Protein AF-A0A378BJV9-F1 (afdb_monomer)

pLDDT: mean 89.21, std 10.84, range [49.19, 9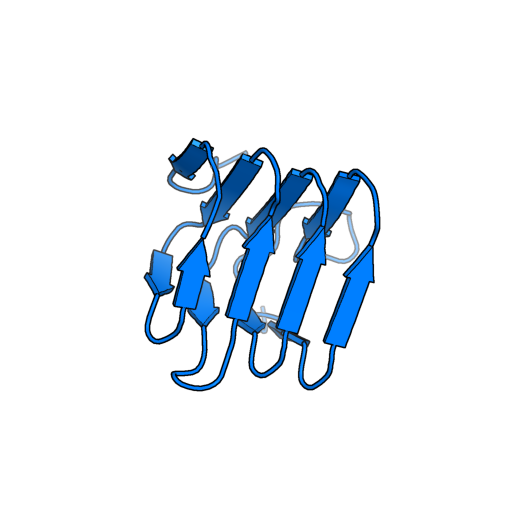8.25]

Mean predicted aligned error: 4.47 Å

Organism: Klebsiella pneumoniae (NCBI:txid573)

Sequence (93 aa):
MSATALKTPGNINSTGQTTIQSLTQDGSANTGEIYNLGNITGENINLQTNGTLAQSSSGRIEATNAITAHSYWLNQNGYMNAADITTDHGRSE

Solvent-accessible surface area (backbone atoms only — not comparable to full-atom values): 4775 Å² total; per-residue (Å²): 133,84,70,59,67,47,72,39,76,52,75,47,82,48,88,39,82,42,78,49,70,37,55,42,98,88,66,48,74,20,64,16,33,40,38,33,45,23,40,39,38,20,28,28,35,38,39,38,21,48,15,35,39,36,35,34,68,76,9,37,40,41,21,73,40,30,34,39,39,34,17,56,37,78,42,77,59,31,51,77,48,43,76,39,78,47,75,44,66,34,79,90,124

Foldseek 3Di:
DDQDEAEDQEEAEEAAEAEAACADPVRHATQHEHEFQYEYEYQEYEYDHLHEDAYDQNGEYEHAAEYEYAYLYYHPNHYYDYPYYHYDHHDDD

Nearest PDB structures (foldseek):
  5sz8-assembly1_A-2  TM=5.124E-01  e=2.384E+00  Proteus mirabilis
  3wp9-assembly1_A  TM=3.454E-01  e=1.146E+00  Colwellia sp. SLW05

Radius of gyration: 12.21 Å; Cα contacts (8 Å, |Δi|>4): 270; chains: 1; bounding box: 29×25×30 Å

Secondary structure (DSSP, 8-state):
-PPPPEEE-S-EE-SSEEEEE-B-TTSSBPSS-EEESSEEEEEEEEEE-SSEEEE-TT-EEEEEEEEEEE-SEEEE-SEEE-SEEEEE-----

Structure (mmCIF, N/CA/C/O backbone):
data_AF-A0A378BJV9-F1
#
_entry.id   AF-A0A378BJV9-F1
#
loop_
_atom_site.group_PDB
_atom_site.id
_atom_site.type_symbol
_atom_site.label_atom_id
_atom_site.label_alt_id
_atom_site.label_comp_id
_atom_site.label_asym_id
_atom_site.label_entity_id
_atom_site.label_seq_id
_atom_site.pdbx_PDB_ins_code
_atom_site.Cartn_x
_atom_site.Cartn_y
_atom_site.Cartn_z
_atom_site.occupancy
_atom_site.B_iso_or_equiv
_atom_site.auth_seq_id
_atom_site.auth_comp_id
_atom_site.auth_asym_i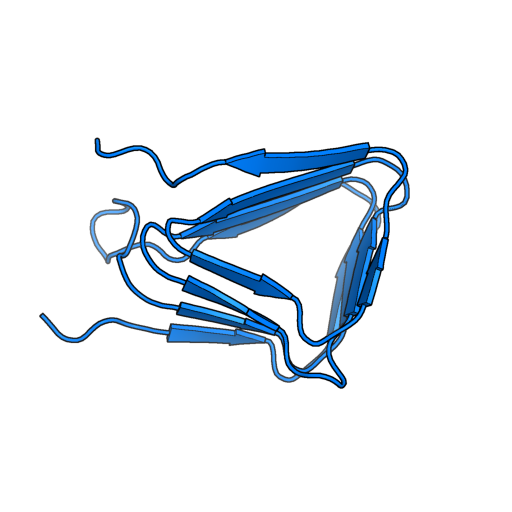d
_atom_site.auth_atom_id
_atom_site.pdbx_PDB_model_num
ATOM 1 N N . MET A 1 1 ? 14.707 3.007 -19.230 1.00 49.19 1 MET A N 1
ATOM 2 C CA . MET A 1 1 ? 14.110 3.787 -18.125 1.00 49.19 1 MET A CA 1
ATOM 3 C C . MET A 1 1 ? 14.369 3.025 -16.838 1.00 49.19 1 MET A C 1
ATOM 5 O O . MET A 1 1 ? 14.164 1.820 -16.834 1.00 49.19 1 MET A O 1
ATOM 9 N N . SER A 1 2 ? 14.906 3.675 -15.805 1.00 50.59 2 SER A N 1
ATOM 10 C CA . SER A 1 2 ? 15.123 3.026 -14.506 1.00 50.59 2 SER A CA 1
ATOM 11 C C . SER A 1 2 ? 13.792 3.001 -13.755 1.00 50.59 2 SER A C 1
ATOM 13 O O . SER A 1 2 ? 13.226 4.062 -13.488 1.00 50.59 2 SER A O 1
ATOM 15 N N . ALA A 1 3 ? 13.260 1.812 -13.476 1.00 57.88 3 ALA A N 1
ATOM 16 C CA . ALA A 1 3 ? 12.048 1.661 -12.681 1.00 57.88 3 ALA A CA 1
ATOM 17 C C . ALA A 1 3 ? 12.306 2.23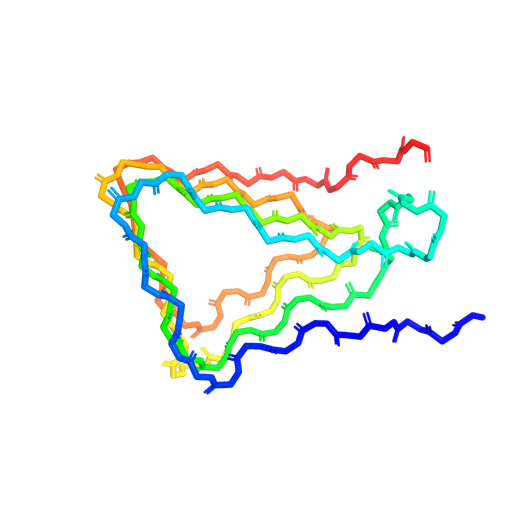1 -11.276 1.00 57.88 3 ALA A C 1
ATOM 19 O O . ALA A 1 3 ? 13.228 1.801 -10.584 1.00 57.88 3 ALA A O 1
ATOM 20 N N . THR A 1 4 ? 11.539 3.247 -10.878 1.00 73.88 4 THR A N 1
ATOM 21 C CA . THR A 1 4 ? 11.729 3.920 -9.584 1.00 73.88 4 THR A CA 1
ATOM 22 C C . THR A 1 4 ? 10.859 3.230 -8.541 1.00 73.88 4 THR A C 1
ATOM 24 O O . THR A 1 4 ? 9.681 2.989 -8.788 1.00 73.88 4 THR A O 1
ATOM 27 N N . ALA A 1 5 ? 11.438 2.877 -7.393 1.00 78.69 5 ALA A N 1
ATOM 28 C CA . ALA A 1 5 ? 10.711 2.225 -6.309 1.00 78.69 5 ALA A CA 1
ATOM 29 C C . ALA A 1 5 ? 10.310 3.242 -5.235 1.00 78.69 5 ALA A C 1
ATOM 31 O O . ALA A 1 5 ? 11.164 3.967 -4.718 1.00 78.69 5 ALA A O 1
ATOM 32 N N . LEU A 1 6 ? 9.033 3.248 -4.859 1.00 84.94 6 LEU A N 1
ATOM 33 C CA . LEU A 1 6 ? 8.546 3.927 -3.667 1.00 84.94 6 LEU A CA 1
ATOM 34 C C . LEU A 1 6 ? 8.655 2.959 -2.487 1.00 84.94 6 LEU A C 1
ATOM 36 O O . LEU A 1 6 ? 7.956 1.949 -2.435 1.00 84.94 6 LEU A O 1
ATOM 40 N N . LYS A 1 7 ? 9.549 3.251 -1.540 1.00 87.62 7 LYS A N 1
ATOM 41 C CA . LYS A 1 7 ? 9.748 2.418 -0.347 1.00 87.62 7 LYS A CA 1
ATOM 42 C C . LYS A 1 7 ? 9.107 3.071 0.868 1.00 87.62 7 LYS A C 1
ATOM 44 O O . LYS A 1 7 ? 9.401 4.228 1.163 1.00 87.62 7 LYS A O 1
ATOM 49 N N . THR A 1 8 ? 8.341 2.290 1.620 1.00 83.75 8 THR A N 1
ATOM 50 C CA . THR A 1 8 ? 7.770 2.680 2.915 1.00 83.75 8 THR A CA 1
ATOM 51 C C . THR A 1 8 ? 8.463 1.882 4.028 1.00 83.75 8 THR A C 1
ATOM 53 O O . THR A 1 8 ? 7.977 0.823 4.432 1.00 83.75 8 THR A O 1
ATOM 56 N N . PRO A 1 9 ? 9.650 2.320 4.498 1.00 83.75 9 PRO A N 1
ATOM 57 C CA . PRO A 1 9 ? 10.399 1.609 5.536 1.00 83.75 9 PRO A CA 1
ATOM 58 C C . PRO A 1 9 ? 9.837 1.820 6.950 1.00 83.75 9 PRO A C 1
ATOM 60 O O . PRO A 1 9 ? 10.129 1.031 7.842 1.00 83.75 9 PRO A O 1
ATOM 63 N N . GLY A 1 10 ? 9.069 2.894 7.158 1.00 87.94 10 GLY A N 1
ATOM 64 C CA . GLY A 1 10 ? 8.445 3.255 8.432 1.00 87.94 10 GLY A CA 1
ATOM 65 C C . GLY A 1 10 ? 6.924 3.127 8.397 1.00 87.94 10 GLY A C 1
ATOM 66 O O . GLY A 1 10 ? 6.372 2.402 7.575 1.00 87.94 10 GLY A O 1
ATOM 67 N N . ASN A 1 11 ? 6.242 3.848 9.286 1.00 92.06 11 ASN A N 1
ATOM 68 C CA . ASN A 1 11 ? 4.787 3.787 9.393 1.00 92.06 11 ASN A CA 1
ATOM 69 C C . ASN A 1 11 ? 4.120 4.957 8.658 1.00 92.06 11 ASN A C 1
ATOM 71 O O . ASN A 1 11 ? 4.534 6.104 8.826 1.00 92.06 11 ASN A O 1
ATOM 75 N N . ILE A 1 12 ? 3.057 4.671 7.910 1.00 93.50 12 ILE A N 1
ATOM 76 C CA . ILE A 1 12 ? 2.077 5.651 7.435 1.00 93.50 12 ILE A CA 1
ATOM 77 C C . ILE A 1 12 ? 0.807 5.410 8.246 1.00 93.50 12 ILE A C 1
ATOM 79 O O . ILE A 1 12 ? 0.186 4.360 8.118 1.00 93.50 12 ILE A O 1
ATOM 83 N N . ASN A 1 13 ? 0.438 6.371 9.091 1.00 93.94 13 ASN A N 1
ATOM 84 C CA . ASN A 1 13 ? -0.765 6.283 9.914 1.00 93.94 13 ASN A CA 1
ATOM 85 C C . ASN A 1 13 ? -1.738 7.382 9.507 1.00 93.94 13 ASN A C 1
ATOM 87 O O . ASN A 1 13 ? -1.422 8.567 9.624 1.00 93.94 13 ASN A O 1
ATOM 91 N N . SER A 1 14 ? -2.912 6.980 9.042 1.00 93.50 14 SER A N 1
ATOM 92 C CA . SER A 1 14 ? -4.007 7.864 8.665 1.00 93.50 14 SER A CA 1
ATOM 93 C C . SER A 1 14 ? -5.286 7.417 9.361 1.00 93.50 14 SER A C 1
ATOM 95 O O . SER A 1 14 ? -5.456 6.245 9.681 1.00 93.50 14 SER A O 1
ATOM 97 N N . THR A 1 15 ? -6.205 8.349 9.594 1.00 92.56 15 THR A N 1
ATOM 98 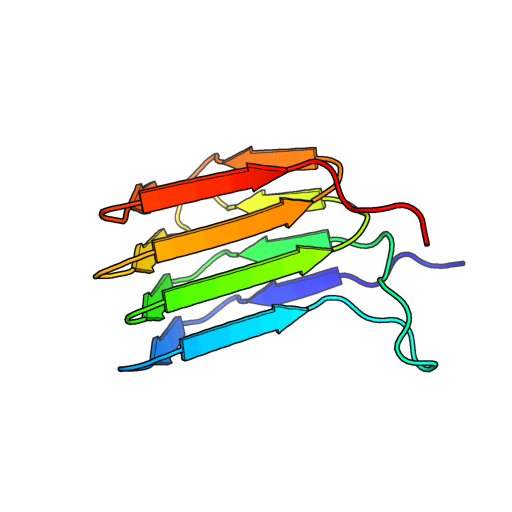C CA . THR A 1 15 ? -7.543 8.051 10.130 1.00 92.56 15 THR A CA 1
ATOM 99 C C . THR A 1 15 ? -8.625 8.066 9.052 1.00 92.56 15 THR A C 1
ATOM 101 O O . THR A 1 15 ? -9.789 7.902 9.385 1.00 92.56 15 THR A O 1
ATOM 104 N N . GLY A 1 16 ? -8.267 8.316 7.788 1.00 95.12 16 GLY A N 1
ATOM 105 C CA . GLY A 1 16 ? -9.207 8.452 6.672 1.00 95.12 16 GLY A CA 1
ATOM 106 C C . GLY A 1 16 ? -8.686 7.784 5.400 1.00 95.12 16 GLY A C 1
ATOM 107 O O . GLY A 1 16 ? -8.006 6.755 5.461 1.00 95.12 16 GLY A O 1
ATOM 108 N N . GLN A 1 17 ? -8.979 8.380 4.241 1.00 95.94 17 GLN A N 1
ATOM 109 C CA . GLN A 1 17 ? -8.459 7.920 2.951 1.00 95.94 17 GLN A CA 1
ATOM 110 C C . GLN A 1 17 ? -6.946 8.149 2.852 1.00 95.94 17 GLN A C 1
ATOM 112 O O . GLN A 1 17 ? -6.451 9.258 3.048 1.00 95.94 17 GLN A O 1
ATOM 117 N N . THR A 1 18 ? -6.221 7.105 2.467 1.00 95.31 18 THR A N 1
ATOM 118 C CA . THR A 1 18 ? -4.793 7.144 2.146 1.00 95.31 18 THR A CA 1
ATOM 119 C C . THR A 1 18 ? -4.604 6.679 0.717 1.00 95.31 18 THR A C 1
ATOM 121 O O . THR A 1 18 ? -5.102 5.621 0.346 1.00 95.31 18 THR A O 1
ATOM 124 N N . THR A 1 19 ? -3.876 7.446 -0.086 1.00 93.75 19 THR A N 1
ATOM 125 C CA . THR A 1 19 ? -3.558 7.079 -1.467 1.00 93.75 19 THR A CA 1
ATOM 126 C C . THR A 1 19 ? -2.049 7.119 -1.653 1.00 93.75 19 THR A C 1
ATOM 128 O O . THR A 1 19 ? -1.417 8.132 -1.364 1.00 93.75 19 THR A O 1
ATOM 131 N N . ILE A 1 20 ? -1.470 6.014 -2.118 1.00 91.94 20 ILE A N 1
ATOM 132 C CA . ILE A 1 20 ? -0.034 5.864 -2.359 1.00 91.94 20 ILE A CA 1
ATOM 133 C C . ILE A 1 20 ? 0.142 5.415 -3.803 1.00 91.94 20 ILE A C 1
ATOM 135 O O . ILE A 1 20 ? -0.320 4.342 -4.184 1.00 91.94 20 ILE A O 1
ATOM 139 N N . GLN A 1 21 ? 0.807 6.239 -4.609 1.00 90.31 21 GLN A N 1
ATOM 140 C CA . GLN A 1 21 ? 0.971 5.988 -6.038 1.00 90.31 21 GLN A CA 1
ATOM 141 C C . GLN A 1 21 ? 2.443 6.080 -6.419 1.00 90.31 21 GLN A C 1
ATOM 143 O O . GLN A 1 21 ? 3.136 7.023 -6.034 1.00 90.31 21 GLN A O 1
ATOM 148 N N . SER A 1 22 ? 2.916 5.105 -7.188 1.00 88.81 22 SER A N 1
ATOM 149 C CA . SER A 1 22 ? 4.190 5.214 -7.887 1.00 88.81 22 SER A CA 1
ATOM 150 C C . SER A 1 22 ? 3.921 5.851 -9.245 1.00 88.81 22 SER A C 1
ATOM 152 O O . SER A 1 22 ? 3.340 5.211 -10.121 1.00 88.81 22 SER A O 1
ATOM 154 N N . LEU A 1 23 ? 4.305 7.118 -9.407 1.00 87.25 23 LEU A N 1
ATOM 155 C CA . LEU A 1 23 ? 4.123 7.886 -10.640 1.00 87.25 23 LEU A CA 1
ATOM 156 C C . LEU A 1 23 ? 5.478 8.270 -11.248 1.00 87.25 23 LEU A C 1
ATOM 158 O O . LEU A 1 23 ? 6.502 8.347 -10.563 1.00 87.25 23 LEU A O 1
ATOM 162 N N . THR A 1 24 ? 5.507 8.466 -12.556 1.00 84.88 24 THR A N 1
ATOM 163 C CA . THR A 1 24 ? 6.592 9.153 -13.267 1.00 84.88 24 THR A CA 1
ATOM 164 C C . THR A 1 24 ? 6.500 10.664 -13.028 1.00 84.88 24 THR A C 1
ATOM 166 O O . THR A 1 24 ? 5.527 11.179 -12.478 1.00 84.88 24 THR A O 1
ATOM 169 N N . GLN A 1 25 ? 7.520 11.412 -13.457 1.00 84.94 25 GLN A N 1
ATOM 170 C CA . GLN A 1 25 ? 7.554 12.869 -13.280 1.00 84.94 25 GLN A CA 1
ATOM 171 C C . GLN A 1 25 ? 6.446 13.605 -14.055 1.00 84.94 25 GLN A C 1
ATOM 173 O O . GLN A 1 25 ? 6.062 14.704 -13.665 1.00 84.94 25 GLN A O 1
ATOM 178 N N . ASP A 1 26 ? 5.928 13.006 -15.128 1.00 87.88 26 ASP A N 1
ATOM 179 C CA . ASP A 1 26 ? 4.790 13.528 -15.895 1.00 87.88 26 ASP A CA 1
ATOM 180 C C . ASP A 1 26 ? 3.421 13.122 -15.315 1.00 87.88 26 ASP A C 1
ATOM 182 O O . ASP A 1 26 ? 2.388 13.501 -15.861 1.00 87.88 26 ASP A O 1
ATOM 186 N N . GLY A 1 27 ? 3.402 12.397 -14.190 1.00 84.75 27 GLY A N 1
ATOM 187 C CA . GLY A 1 27 ? 2.184 11.997 -13.488 1.00 84.75 27 GLY A CA 1
ATOM 188 C C . GLY A 1 27 ? 1.530 10.719 -14.012 1.00 84.75 27 GLY A C 1
ATOM 189 O O . GLY A 1 27 ? 0.517 10.307 -13.451 1.00 84.75 27 GLY A O 1
ATOM 190 N N . SER A 1 28 ? 2.090 10.067 -15.036 1.00 86.19 28 SER A N 1
ATOM 191 C CA . SER A 1 28 ? 1.621 8.746 -15.465 1.00 86.19 28 SER A CA 1
ATOM 192 C C . SER A 1 28 ? 2.028 7.645 -14.475 1.00 86.19 28 SER A C 1
ATOM 194 O O . SER A 1 28 ? 2.948 7.798 -13.665 1.00 86.19 28 SER A O 1
ATOM 196 N N . ALA A 1 29 ? 1.304 6.523 -14.484 1.00 83.31 29 ALA A N 1
ATOM 197 C CA . ALA A 1 29 ? 1.586 5.414 -13.579 1.00 83.31 29 ALA A CA 1
ATOM 198 C C . ALA A 1 29 ? 2.954 4.786 -13.893 1.00 83.31 29 ALA A C 1
ATOM 200 O O . ALA A 1 29 ? 3.236 4.359 -15.013 1.00 83.31 29 ALA A O 1
ATOM 201 N N . ASN A 1 30 ? 3.811 4.707 -12.879 1.00 84.69 30 ASN A N 1
ATOM 202 C CA . ASN A 1 30 ? 5.149 4.147 -13.002 1.00 84.69 30 ASN A CA 1
ATOM 203 C C . ASN A 1 30 ? 5.077 2.616 -13.028 1.00 84.69 30 ASN A C 1
ATOM 205 O O . ASN A 1 30 ? 4.308 2.011 -12.285 1.00 84.69 30 ASN A O 1
ATOM 209 N N . THR A 1 31 ? 5.931 1.971 -13.821 1.00 87.12 31 THR A N 1
ATOM 210 C CA . THR A 1 31 ? 6.081 0.505 -13.844 1.00 87.12 31 THR A CA 1
ATOM 211 C C . THR A 1 31 ? 6.999 -0.022 -12.732 1.00 87.12 31 THR A C 1
ATOM 213 O O . THR A 1 31 ? 7.429 -1.174 -12.768 1.00 87.12 31 THR A O 1
ATOM 216 N N . GLY A 1 32 ? 7.389 0.834 -11.786 1.00 83.88 32 GLY A N 1
ATOM 217 C CA . GLY A 1 32 ? 8.245 0.502 -10.654 1.00 83.88 32 GLY A CA 1
ATOM 218 C C . GLY A 1 32 ? 7.516 -0.143 -9.478 1.00 83.88 32 GLY A C 1
ATOM 219 O O . GLY A 1 32 ? 6.347 -0.510 -9.552 1.00 83.88 32 GLY A O 1
ATOM 220 N N . GLU A 1 33 ? 8.231 -0.321 -8.372 1.00 88.69 33 GLU A N 1
ATOM 221 C CA . GLU A 1 33 ? 7.719 -1.042 -7.204 1.00 88.69 33 GLU A CA 1
ATOM 222 C C . GLU A 1 33 ? 7.146 -0.085 -6.148 1.00 88.69 33 GLU A C 1
ATOM 224 O O . GLU A 1 33 ? 7.723 0.971 -5.887 1.00 88.69 33 GLU A O 1
ATOM 229 N N . ILE A 1 34 ? 6.047 -0.469 -5.499 1.00 91.38 34 ILE A N 1
ATOM 230 C CA . ILE A 1 34 ? 5.716 0.016 -4.152 1.00 91.38 34 ILE A CA 1
ATOM 231 C C . ILE A 1 34 ? 6.149 -1.079 -3.182 1.00 91.38 34 ILE A C 1
ATOM 233 O O . ILE A 1 34 ? 5.608 -2.180 -3.237 1.00 91.38 34 ILE A O 1
ATOM 237 N N . TYR A 1 35 ? 7.115 -0.787 -2.309 1.00 92.75 35 TYR A N 1
ATOM 238 C CA . TYR A 1 35 ? 7.638 -1.751 -1.341 1.00 92.75 35 TYR A CA 1
ATOM 239 C C . TYR A 1 35 ? 7.334 -1.331 0.094 1.00 92.75 35 TYR A C 1
ATOM 241 O O . TYR A 1 35 ? 7.889 -0.347 0.595 1.00 92.75 35 TYR A O 1
ATOM 249 N N . ASN A 1 36 ? 6.483 -2.095 0.776 1.00 91.81 36 ASN A N 1
ATOM 250 C CA . ASN A 1 36 ? 6.127 -1.847 2.170 1.00 91.81 36 ASN A CA 1
ATOM 251 C C . ASN A 1 36 ? 6.940 -2.739 3.126 1.00 91.81 36 ASN A C 1
ATOM 253 O O . ASN A 1 36 ? 6.751 -3.958 3.136 1.00 91.81 36 ASN A O 1
ATOM 257 N N . LEU A 1 37 ? 7.816 -2.145 3.952 1.00 91.69 37 LEU A N 1
ATOM 258 C CA . LEU A 1 37 ? 8.457 -2.859 5.072 1.00 91.69 37 LEU A CA 1
ATOM 259 C C . LEU A 1 37 ? 7.771 -2.601 6.415 1.00 91.69 37 LEU A C 1
ATOM 261 O O . LEU A 1 37 ? 7.867 -3.455 7.298 1.00 91.69 37 LEU A O 1
ATOM 265 N N . GLY A 1 38 ? 7.163 -1.423 6.579 1.00 91.56 38 GLY A N 1
ATOM 266 C CA . GLY A 1 38 ? 6.545 -0.979 7.825 1.00 91.56 38 GLY A CA 1
ATOM 267 C C . GLY A 1 38 ? 5.031 -1.178 7.843 1.00 91.56 38 GLY A C 1
ATOM 268 O O . GLY A 1 38 ? 4.510 -2.140 7.278 1.00 91.56 38 GLY A O 1
ATOM 269 N N . ASN A 1 39 ? 4.322 -0.277 8.524 1.00 93.50 39 ASN A N 1
ATOM 270 C CA . ASN A 1 39 ? 2.873 -0.367 8.699 1.00 93.50 39 ASN A CA 1
ATOM 271 C C . ASN A 1 39 ? 2.161 0.750 7.936 1.00 93.50 39 ASN A C 1
ATOM 273 O O . ASN A 1 39 ? 2.514 1.918 8.080 1.00 93.50 39 ASN A O 1
ATOM 277 N N . ILE A 1 40 ? 1.129 0.403 7.177 1.00 95.56 40 ILE A N 1
ATOM 278 C CA . ILE A 1 40 ? 0.211 1.362 6.563 1.00 95.56 40 ILE A CA 1
ATOM 279 C C . ILE A 1 40 ? -1.147 1.154 7.222 1.00 95.56 40 ILE A C 1
ATOM 281 O O . ILE A 1 40 ? -1.720 0.075 7.098 1.00 95.56 40 ILE A O 1
ATOM 285 N N . THR A 1 41 ? -1.638 2.163 7.940 1.00 96.88 41 THR A N 1
ATOM 286 C CA . THR A 1 41 ? -2.945 2.130 8.607 1.00 96.88 41 THR A CA 1
ATOM 287 C C . THR A 1 41 ? -3.845 3.256 8.109 1.00 96.88 41 THR A C 1
ATOM 289 O O . THR A 1 41 ? -3.370 4.361 7.832 1.00 96.88 41 THR A O 1
ATOM 292 N N . GLY A 1 42 ? -5.138 2.974 7.953 1.00 96.88 42 GLY A N 1
ATOM 293 C CA . GLY A 1 42 ? -6.101 3.915 7.382 1.00 96.88 42 GLY A CA 1
ATOM 294 C C . GLY A 1 42 ? -7.549 3.479 7.557 1.00 96.88 42 GLY A C 1
ATOM 295 O O . GLY A 1 42 ? -7.829 2.364 7.987 1.00 96.88 42 GLY A O 1
ATOM 296 N N . GLU A 1 43 ? -8.485 4.348 7.183 1.00 98.00 43 GLU A N 1
ATOM 297 C CA . GLU A 1 43 ? -9.874 3.921 6.989 1.00 98.00 43 GLU A CA 1
ATOM 298 C C . GLU A 1 43 ? -10.013 3.224 5.636 1.00 98.00 43 GLU A C 1
ATOM 300 O O . GLU A 1 43 ? -10.479 2.093 5.542 1.00 98.00 43 GLU A O 1
ATOM 305 N N . ASN A 1 44 ? -9.519 3.890 4.594 1.00 98.19 44 ASN A N 1
ATOM 306 C CA . ASN A 1 44 ? -9.489 3.399 3.227 1.00 98.19 44 ASN A CA 1
ATOM 307 C C . ASN A 1 44 ? -8.070 3.581 2.679 1.00 98.19 44 ASN A C 1
ATOM 309 O O . ASN A 1 44 ? -7.489 4.658 2.823 1.00 98.19 44 ASN A O 1
ATOM 313 N N . ILE A 1 45 ? -7.496 2.554 2.059 1.00 97.62 45 ILE A N 1
ATOM 314 C CA . ILE A 1 45 ? -6.128 2.583 1.528 1.00 97.62 45 ILE A CA 1
ATOM 315 C C . ILE A 1 45 ? -6.171 2.239 0.041 1.00 97.62 45 ILE A C 1
ATOM 317 O O . ILE A 1 45 ? -6.599 1.153 -0.331 1.00 97.62 45 ILE A O 1
ATOM 321 N N . ASN A 1 46 ? -5.697 3.150 -0.806 1.00 95.75 46 ASN A N 1
ATOM 322 C CA . ASN A 1 46 ? -5.521 2.928 -2.235 1.00 95.75 46 ASN A CA 1
ATOM 323 C C . ASN A 1 46 ? -4.028 2.901 -2.593 1.00 95.75 46 ASN A C 1
ATOM 325 O O . ASN A 1 46 ? -3.293 3.837 -2.271 1.00 95.75 46 ASN A O 1
ATOM 329 N N . LEU A 1 47 ? -3.583 1.838 -3.255 1.00 94.31 47 LEU A N 1
ATOM 330 C CA . LEU A 1 47 ? -2.198 1.610 -3.659 1.00 94.31 47 LEU A CA 1
ATOM 331 C C . LEU A 1 47 ? -2.158 1.437 -5.174 1.00 94.31 47 LEU A C 1
ATOM 333 O O . LEU A 1 47 ? -2.842 0.563 -5.697 1.00 94.31 47 LEU A O 1
ATOM 337 N N . GLN A 1 48 ? -1.356 2.237 -5.877 1.00 92.62 48 GLN A N 1
ATOM 338 C CA . GLN A 1 48 ? -1.315 2.209 -7.340 1.00 92.62 48 GLN A CA 1
ATOM 339 C C . GLN A 1 48 ? 0.107 2.170 -7.891 1.00 92.62 48 GLN A C 1
ATOM 341 O O . GLN A 1 48 ? 0.922 3.061 -7.652 1.00 92.62 48 GLN A O 1
ATOM 346 N N . THR A 1 49 ? 0.381 1.156 -8.701 1.00 89.94 49 THR A N 1
ATOM 347 C CA . THR A 1 49 ? 1.577 1.052 -9.534 1.00 89.94 49 THR A CA 1
ATOM 348 C C . THR A 1 49 ? 1.263 0.233 -10.787 1.00 89.94 49 THR A C 1
ATOM 350 O O . THR A 1 49 ? 0.465 -0.693 -10.735 1.00 89.94 49 THR A O 1
ATOM 353 N N . ASN A 1 50 ? 1.914 0.513 -11.913 1.00 90.94 50 ASN A N 1
ATOM 354 C CA . ASN A 1 50 ? 1.871 -0.370 -13.087 1.00 90.94 50 ASN A CA 1
ATOM 355 C C . ASN A 1 50 ? 2.961 -1.455 -13.045 1.00 90.94 50 ASN A C 1
ATOM 357 O O . ASN A 1 50 ? 3.130 -2.209 -14.000 1.00 90.94 50 ASN A O 1
ATOM 361 N N . GLY A 1 51 ? 3.715 -1.534 -11.947 1.00 91.62 51 GLY A N 1
ATOM 362 C CA . GLY A 1 51 ? 4.673 -2.597 -11.664 1.00 91.62 51 GLY A CA 1
ATOM 363 C C . GLY A 1 51 ? 4.204 -3.509 -10.537 1.00 91.62 51 GLY A C 1
ATOM 364 O O . GLY A 1 51 ? 3.082 -4.022 -10.540 1.00 91.62 51 GLY A O 1
ATOM 365 N N . THR A 1 52 ? 5.088 -3.706 -9.563 1.00 92.31 52 THR A N 1
ATOM 366 C CA . THR A 1 52 ? 4.869 -4.618 -8.437 1.00 92.31 52 THR A CA 1
ATOM 367 C C . THR A 1 52 ? 4.446 -3.849 -7.189 1.00 92.31 52 THR A C 1
ATOM 369 O O . THR A 1 52 ? 5.135 -2.924 -6.763 1.00 92.31 52 THR A O 1
ATOM 372 N N . LEU A 1 53 ? 3.353 -4.255 -6.549 1.00 93.25 53 LEU A N 1
ATOM 373 C CA . LEU A 1 53 ? 3.114 -3.950 -5.143 1.00 93.25 53 LEU A CA 1
ATOM 374 C C . LEU A 1 53 ? 3.682 -5.104 -4.317 1.00 93.25 53 LEU A C 1
ATOM 376 O O . LEU A 1 53 ? 3.133 -6.205 -4.303 1.00 93.25 53 LEU A O 1
ATOM 380 N N . ALA A 1 54 ? 4.807 -4.855 -3.658 1.00 93.06 54 ALA A N 1
ATOM 381 C CA . ALA A 1 54 ? 5.513 -5.836 -2.857 1.00 93.06 54 ALA A CA 1
ATOM 382 C C . ALA A 1 54 ? 5.428 -5.498 -1.370 1.00 93.06 54 ALA A C 1
ATOM 384 O O . ALA A 1 54 ? 5.594 -4.356 -0.936 1.00 93.06 54 ALA A O 1
ATOM 385 N N . GLN A 1 55 ? 5.215 -6.533 -0.572 1.00 93.06 55 GLN A N 1
ATOM 386 C CA . GLN A 1 55 ? 5.180 -6.431 0.872 1.00 93.06 55 GLN A CA 1
ATOM 387 C C . GLN A 1 55 ? 6.256 -7.324 1.483 1.00 93.06 55 GLN A C 1
ATOM 389 O O . GLN A 1 55 ? 6.402 -8.489 1.108 1.00 93.06 55 GLN A O 1
ATOM 394 N N . SER A 1 56 ? 7.015 -6.768 2.428 1.00 92.81 56 SER A N 1
ATOM 395 C CA . SER A 1 56 ? 7.906 -7.538 3.299 1.00 92.81 56 SER A CA 1
ATOM 396 C C . SER A 1 56 ? 7.090 -8.474 4.193 1.00 92.81 56 SER A C 1
ATOM 398 O O . SER A 1 56 ? 5.972 -8.137 4.575 1.00 92.81 56 SER A O 1
ATOM 400 N N . SER A 1 57 ? 7.669 -9.591 4.637 1.00 93.50 57 SER A N 1
ATOM 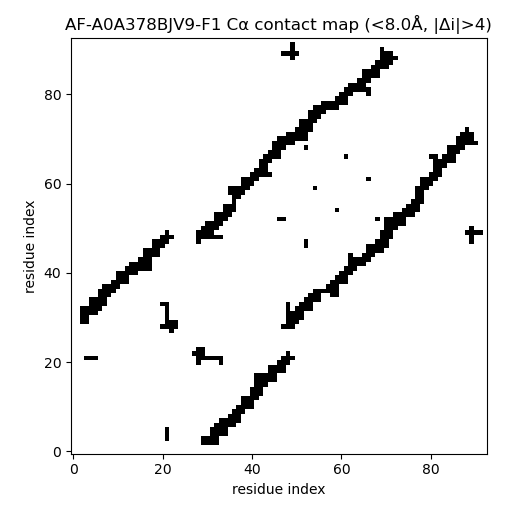401 C CA . SER A 1 57 ? 7.039 -10.476 5.631 1.00 93.50 57 SER A CA 1
ATOM 402 C C . SER A 1 57 ? 6.742 -9.787 6.969 1.00 93.50 57 SER A C 1
ATOM 404 O O . SER A 1 57 ? 5.843 -10.198 7.698 1.00 93.50 57 SER A O 1
ATOM 406 N N . SER A 1 58 ? 7.475 -8.717 7.284 1.00 90.69 58 SER A N 1
ATOM 407 C CA . SER A 1 58 ? 7.239 -7.856 8.448 1.00 90.69 58 SER A CA 1
ATOM 408 C C . SER A 1 58 ? 6.256 -6.712 8.188 1.00 90.69 58 SER A C 1
ATOM 410 O O . SER A 1 58 ? 5.824 -6.065 9.140 1.00 90.69 58 SER A O 1
ATOM 412 N N . GLY A 1 59 ? 5.958 -6.418 6.920 1.00 92.50 59 GLY A N 1
ATOM 413 C CA . GLY A 1 59 ? 5.117 -5.293 6.533 1.00 92.50 59 GLY A CA 1
ATOM 414 C C . GLY A 1 59 ? 3.646 -5.573 6.817 1.00 92.50 59 GLY A C 1
ATOM 415 O O . GLY A 1 59 ? 3.196 -6.721 6.724 1.00 92.50 59 GLY A O 1
ATOM 416 N N . ARG A 1 60 ? 2.890 -4.520 7.134 1.00 94.44 60 ARG A N 1
ATOM 417 C CA . ARG A 1 60 ? 1.443 -4.586 7.386 1.00 94.44 60 ARG A CA 1
ATOM 418 C C . ARG A 1 60 ? 0.700 -3.501 6.623 1.00 94.44 60 ARG A C 1
ATOM 420 O O . ARG A 1 60 ? 1.176 -2.369 6.542 1.00 94.44 60 ARG A O 1
ATOM 427 N N . ILE A 1 61 ? -0.466 -3.848 6.091 1.00 95.94 61 ILE A N 1
ATOM 428 C CA . ILE A 1 61 ? -1.432 -2.908 5.521 1.00 95.94 61 ILE A CA 1
ATOM 429 C C . ILE A 1 61 ? -2.779 -3.219 6.168 1.00 95.94 61 ILE A C 1
ATOM 431 O O . ILE A 1 61 ? -3.342 -4.290 5.948 1.00 95.94 61 ILE A O 1
ATOM 435 N N . GLU A 1 62 ? -3.271 -2.307 6.997 1.00 96.38 62 GLU A N 1
ATOM 436 C CA . GLU A 1 62 ? -4.494 -2.495 7.775 1.00 96.38 62 GLU A CA 1
ATOM 437 C C . GLU A 1 62 ? -5.440 -1.317 7.535 1.00 96.38 62 GLU A C 1
ATOM 439 O O . GLU A 1 62 ? -5.146 -0.182 7.910 1.00 96.38 62 GLU A O 1
ATOM 444 N N . ALA A 1 63 ? -6.577 -1.584 6.898 1.00 97.81 63 ALA A N 1
ATOM 445 C CA . ALA A 1 63 ? -7.647 -0.611 6.738 1.00 97.81 63 ALA A CA 1
ATOM 446 C C . ALA A 1 63 ? -8.853 -1.014 7.588 1.00 97.81 63 ALA A C 1
ATOM 448 O O . ALA A 1 63 ? -9.157 -2.198 7.712 1.00 97.81 63 ALA A O 1
ATOM 449 N N . THR A 1 64 ? -9.569 -0.052 8.167 1.00 98.00 64 THR A N 1
ATOM 450 C CA . THR A 1 64 ? -10.818 -0.371 8.881 1.00 98.00 64 THR A CA 1
ATOM 451 C C . THR A 1 64 ? -11.985 -0.629 7.930 1.00 98.00 64 THR A C 1
ATOM 453 O O . THR A 1 64 ? -12.891 -1.374 8.294 1.00 98.00 64 THR A O 1
ATOM 456 N N . ASN A 1 65 ? -11.957 -0.049 6.726 1.00 98.25 65 ASN A N 1
ATOM 457 C CA . ASN A 1 65 ? -12.982 -0.219 5.702 1.00 98.25 65 ASN A CA 1
ATOM 458 C C . ASN A 1 65 ? -12.430 -0.967 4.481 1.00 98.25 65 ASN A C 1
ATOM 460 O O . ASN A 1 65 ? -12.655 -2.168 4.360 1.00 98.25 65 ASN A O 1
ATOM 464 N N . ALA A 1 66 ? -11.662 -0.307 3.608 1.00 98.06 66 ALA A N 1
ATOM 465 C CA . ALA A 1 66 ? -11.271 -0.901 2.327 1.00 98.06 66 ALA A CA 1
ATOM 466 C C . ALA A 1 66 ? -9.778 -0.773 1.996 1.00 98.06 66 ALA A C 1
ATOM 468 O O . ALA A 1 66 ? -9.153 0.260 2.241 1.00 98.06 66 ALA A O 1
ATOM 469 N N . ILE A 1 67 ? -9.227 -1.801 1.349 1.00 97.81 67 ILE A N 1
ATOM 470 C CA . ILE A 1 67 ? -7.949 -1.746 0.629 1.00 97.81 67 ILE A CA 1
ATOM 471 C C . ILE A 1 67 ? -8.229 -1.944 -0.857 1.00 97.81 67 ILE A C 1
ATOM 473 O O . ILE A 1 67 ? -8.849 -2.925 -1.256 1.00 97.81 67 ILE A O 1
ATOM 477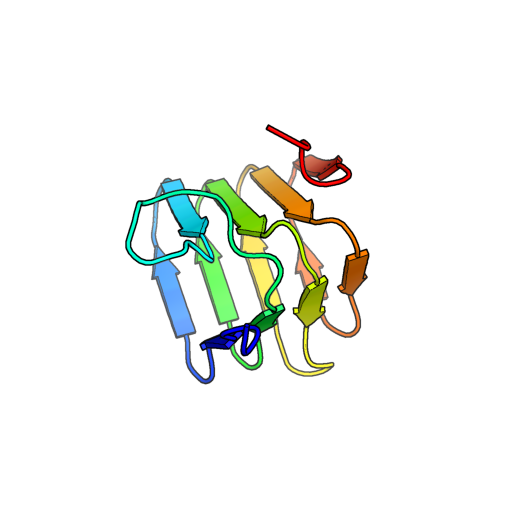 N N . THR A 1 68 ? -7.744 -1.024 -1.685 1.00 96.44 68 THR A N 1
ATOM 478 C CA . THR A 1 68 ? -7.718 -1.160 -3.143 1.00 96.44 68 THR A CA 1
ATOM 479 C C . THR A 1 68 ? -6.268 -1.164 -3.609 1.00 96.44 68 THR A C 1
ATOM 481 O O . THR A 1 68 ? -5.509 -0.249 -3.292 1.00 96.44 68 THR A O 1
ATOM 484 N N . ALA A 1 69 ? -5.864 -2.210 -4.323 1.00 94.12 69 ALA A N 1
ATOM 485 C CA . ALA A 1 69 ? -4.515 -2.360 -4.851 1.00 94.12 69 ALA A CA 1
ATOM 486 C C . ALA A 1 69 ? -4.543 -2.549 -6.372 1.00 94.12 69 ALA A C 1
ATOM 488 O O . ALA A 1 69 ? -4.869 -3.626 -6.872 1.00 94.12 69 ALA A O 1
ATOM 489 N N . HIS A 1 70 ? -4.134 -1.505 -7.085 1.00 93.56 70 HIS A N 1
ATOM 490 C CA . HIS A 1 70 ? -3.913 -1.506 -8.525 1.00 93.56 70 HIS A CA 1
ATOM 491 C C . HIS A 1 70 ? -2.436 -1.808 -8.787 1.00 93.56 70 HIS A C 1
ATOM 493 O O . HIS A 1 70 ? -1.572 -0.956 -8.566 1.00 93.56 70 HIS A O 1
ATOM 499 N N . SER A 1 71 ? -2.127 -3.034 -9.208 1.00 92.19 71 SER A N 1
ATOM 500 C CA . SER A 1 71 ? -0.746 -3.462 -9.470 1.00 92.19 71 SER A CA 1
ATOM 501 C C . SER A 1 71 ? -0.687 -4.536 -10.536 1.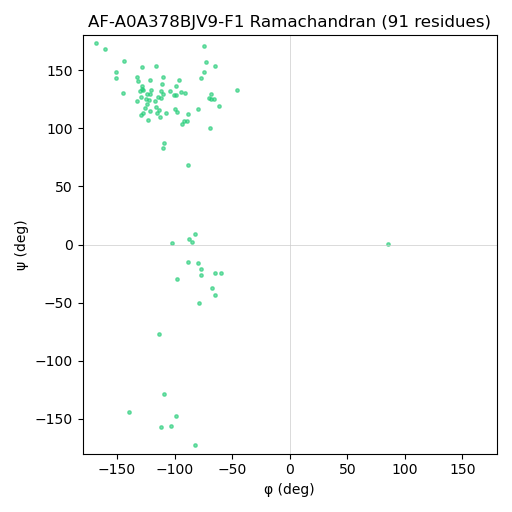00 92.19 71 SER A C 1
ATOM 503 O O . SER A 1 71 ? -1.554 -5.398 -10.580 1.00 92.19 71 SER A O 1
ATOM 505 N N . TYR A 1 72 ? 0.333 -4.527 -11.393 1.00 92.50 72 TYR A N 1
ATOM 506 C CA . TYR A 1 72 ? 0.510 -5.610 -12.362 1.00 92.50 72 TYR A CA 1
ATOM 507 C C . TYR A 1 72 ? 0.878 -6.923 -11.660 1.00 92.50 72 TYR A C 1
ATOM 509 O O . TYR A 1 72 ? 0.400 -7.988 -12.038 1.00 92.50 72 TYR A O 1
ATOM 517 N N . TRP A 1 73 ? 1.697 -6.836 -10.608 1.00 92.81 73 TRP A N 1
ATOM 518 C CA . TRP A 1 73 ? 2.007 -7.951 -9.716 1.00 92.81 73 TRP A CA 1
ATOM 519 C C . TRP A 1 73 ? 1.771 -7.566 -8.264 1.00 92.81 73 TRP A C 1
ATOM 521 O O . TRP A 1 73 ? 2.263 -6.541 -7.795 1.00 92.81 73 TRP A O 1
ATOM 531 N N . LEU A 1 74 ? 1.086 -8.445 -7.539 1.00 92.88 74 LEU A N 1
ATOM 532 C CA . LEU A 1 74 ? 0.818 -8.291 -6.120 1.00 92.88 74 LEU A CA 1
ATOM 533 C C . LEU A 1 74 ? 1.564 -9.369 -5.325 1.00 92.88 74 LEU A C 1
ATOM 535 O O . LEU A 1 74 ? 1.208 -10.543 -5.375 1.00 92.88 74 LEU A O 1
ATOM 539 N N . ASN A 1 75 ? 2.592 -8.970 -4.575 1.00 92.25 75 ASN A N 1
ATOM 540 C CA . ASN A 1 75 ? 3.415 -9.865 -3.764 1.00 92.25 75 ASN A CA 1
ATOM 541 C C . ASN A 1 75 ? 3.152 -9.650 -2.261 1.0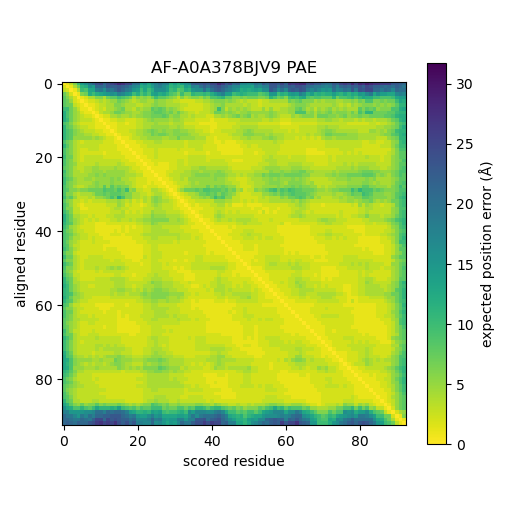0 92.25 75 ASN A C 1
ATOM 543 O O . ASN A 1 75 ? 3.824 -8.854 -1.600 1.00 92.25 75 ASN A O 1
ATOM 547 N N . GLN A 1 76 ? 2.152 -10.362 -1.734 1.00 88.81 76 GLN A N 1
ATOM 548 C CA . GLN A 1 76 ? 1.654 -10.274 -0.353 1.00 88.81 76 GLN A CA 1
ATOM 549 C C . GLN A 1 76 ? 2.408 -11.217 0.602 1.00 88.81 76 GLN A C 1
ATOM 551 O O . GLN A 1 76 ? 1.835 -12.188 1.087 1.00 88.81 76 GLN A O 1
ATOM 556 N N . ASN A 1 77 ? 3.689 -10.967 0.894 1.00 93.50 77 ASN A N 1
ATOM 557 C CA . ASN A 1 77 ? 4.397 -11.814 1.877 1.00 93.50 77 ASN A CA 1
ATOM 558 C C . ASN A 1 77 ? 4.088 -11.457 3.337 1.00 93.50 77 ASN A C 1
ATOM 560 O O . ASN A 1 77 ? 4.432 -12.227 4.232 1.00 93.50 77 ASN A O 1
ATOM 564 N N . GLY A 1 78 ? 3.518 -10.277 3.588 1.00 91.12 78 GLY A N 1
ATOM 565 C CA . GLY A 1 78 ? 3.168 -9.807 4.928 1.00 91.12 78 GLY A CA 1
ATOM 566 C C . GLY A 1 78 ? 1.671 -9.908 5.225 1.00 91.12 78 GLY A C 1
ATOM 567 O O . GLY A 1 78 ? 0.950 -10.704 4.63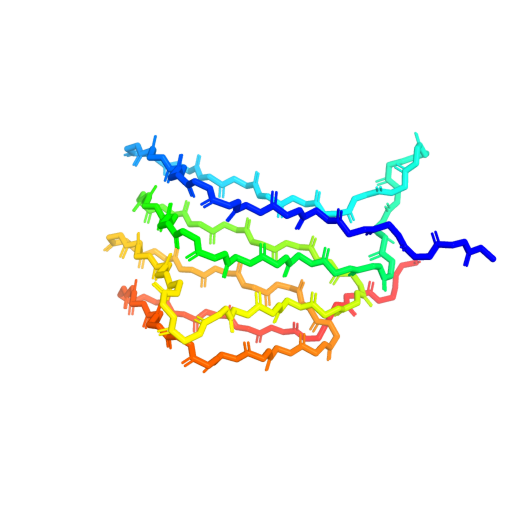1 1.00 91.12 78 GLY A O 1
ATOM 568 N N . TYR A 1 79 ? 1.199 -9.087 6.164 1.00 93.75 79 TYR A N 1
ATOM 569 C CA . TYR A 1 79 ? -0.207 -9.031 6.566 1.00 93.75 79 TYR A CA 1
ATOM 570 C C . TYR A 1 79 ? -1.012 -7.951 5.821 1.00 93.75 79 TYR A C 1
ATOM 572 O O . TYR A 1 79 ? -0.605 -6.787 5.792 1.00 93.75 79 TYR A O 1
ATOM 580 N N . MET A 1 80 ? -2.174 -8.318 5.280 1.00 95.75 80 MET A N 1
ATOM 581 C CA . MET A 1 80 ? -3.147 -7.391 4.699 1.00 95.75 80 MET A CA 1
ATOM 582 C C . MET A 1 80 ? -4.531 -7.658 5.292 1.00 95.75 80 MET A C 1
ATOM 584 O O . MET A 1 80 ? -4.990 -8.799 5.272 1.00 95.75 80 MET A O 1
ATOM 588 N N . ASN A 1 81 ? -5.179 -6.625 5.832 1.00 96.44 81 ASN A N 1
ATOM 589 C CA . ASN A 1 81 ? -6.480 -6.757 6.488 1.00 96.44 81 ASN A CA 1
ATOM 590 C C . ASN A 1 81 ? -7.369 -5.537 6.259 1.00 96.44 81 ASN A C 1
ATOM 592 O O . ASN A 1 81 ? -6.940 -4.406 6.477 1.00 96.44 81 ASN A O 1
ATOM 596 N N . ALA A 1 82 ? -8.605 -5.792 5.848 1.00 97.69 82 ALA A N 1
ATOM 597 C CA . ALA A 1 82 ? -9.670 -4.811 5.701 1.00 97.69 82 ALA A CA 1
ATOM 598 C C . ALA A 1 82 ? -11.027 -5.520 5.682 1.00 97.69 82 ALA A C 1
ATOM 600 O O . ALA A 1 82 ? -11.069 -6.746 5.550 1.00 97.69 82 ALA A O 1
ATOM 601 N N . ALA A 1 83 ? -12.122 -4.763 5.792 1.00 98.12 83 ALA A N 1
ATOM 602 C CA . ALA A 1 83 ? -13.451 -5.321 5.559 1.00 98.12 83 ALA A CA 1
ATOM 603 C C . ALA A 1 83 ? -13.596 -5.750 4.091 1.00 98.12 83 ALA A C 1
ATOM 605 O O . ALA A 1 83 ? -14.027 -6.868 3.823 1.00 98.12 83 ALA A O 1
ATOM 606 N N . ASP A 1 84 ? -13.126 -4.902 3.171 1.00 98.19 84 ASP A N 1
ATOM 607 C CA . ASP A 1 84 ? -13.094 -5.174 1.737 1.00 98.19 84 ASP A CA 1
ATOM 608 C C . ASP A 1 84 ? -11.671 -5.044 1.176 1.00 98.19 84 ASP A C 1
ATOM 610 O O . ASP A 1 84 ? -10.990 -4.038 1.379 1.00 98.19 84 ASP A O 1
ATOM 614 N N . ILE A 1 85 ? -11.216 -6.054 0.429 1.00 97.06 85 ILE A N 1
ATOM 615 C CA . ILE A 1 85 ? -9.935 -6.024 -0.289 1.00 97.06 85 ILE A CA 1
ATOM 616 C C . ILE A 1 85 ? -10.211 -6.225 -1.775 1.00 97.06 85 ILE A C 1
ATOM 618 O O . ILE A 1 85 ? -10.656 -7.290 -2.198 1.00 97.06 85 ILE A O 1
ATOM 622 N N . THR A 1 86 ? -9.918 -5.198 -2.567 1.00 96.25 86 THR A N 1
ATOM 623 C CA . THR A 1 86 ? -9.999 -5.236 -4.028 1.00 96.25 86 THR A CA 1
ATOM 624 C C . THR A 1 86 ? -8.600 -5.194 -4.618 1.00 96.25 86 THR A C 1
ATOM 626 O O . THR A 1 86 ? -7.788 -4.337 -4.264 1.00 96.25 86 THR A O 1
ATOM 629 N N . THR A 1 87 ? -8.317 -6.119 -5.530 1.00 93.19 87 THR A N 1
ATOM 630 C CA . THR A 1 87 ? -7.062 -6.159 -6.276 1.00 93.19 87 THR A CA 1
ATOM 631 C C . THR A 1 87 ? -7.371 -6.261 -7.760 1.00 93.19 87 THR A C 1
ATOM 633 O O . THR A 1 87 ? -8.242 -7.027 -8.178 1.00 93.19 87 THR A O 1
ATOM 636 N N . ASP A 1 88 ? -6.663 -5.484 -8.568 1.00 90.75 88 ASP A N 1
ATOM 637 C CA . ASP A 1 88 ? -6.729 -5.602 -10.017 1.00 90.75 88 ASP A CA 1
ATOM 638 C C . ASP A 1 88 ? -5.372 -5.346 -10.661 1.00 90.75 88 ASP A C 1
ATOM 640 O O . ASP A 1 88 ? -4.465 -4.737 -10.082 1.00 90.75 88 ASP A O 1
ATOM 644 N N . HIS A 1 89 ? -5.243 -5.875 -11.875 1.00 81.69 89 HIS A N 1
ATOM 645 C CA . HIS A 1 89 ? -4.076 -5.658 -12.706 1.00 81.69 89 HIS A CA 1
ATOM 646 C C . HIS A 1 89 ? -4.072 -4.205 -13.184 1.00 81.69 89 HIS A C 1
ATOM 648 O O . HIS A 1 89 ? -5.057 -3.756 -13.773 1.00 81.69 89 HIS A O 1
ATOM 654 N N . GLY A 1 90 ? -2.963 -3.497 -12.941 1.00 65.62 90 GLY A N 1
ATOM 655 C CA . GLY A 1 90 ? -2.807 -2.083 -13.296 1.00 65.62 90 GLY A CA 1
ATOM 656 C C . GLY A 1 90 ? -3.287 -1.791 -14.721 1.00 65.62 90 GLY A C 1
ATOM 657 O O . GLY A 1 90 ? -2.982 -2.536 -15.656 1.00 65.62 90 GLY A O 1
ATOM 658 N N . ARG A 1 91 ? -4.085 -0.730 -14.885 1.00 61.25 91 ARG A N 1
ATOM 659 C CA . ARG A 1 91 ? -4.604 -0.338 -16.198 1.00 61.25 91 ARG A CA 1
ATOM 660 C C . ARG A 1 91 ? -3.457 0.174 -17.067 1.00 61.25 91 ARG A C 1
ATOM 662 O O . ARG A 1 91 ? -2.732 1.093 -16.687 1.00 61.25 91 ARG A O 1
ATOM 669 N N . SER A 1 92 ? -3.309 -0.429 -18.244 1.00 51.12 92 SER A N 1
ATOM 670 C CA . SER A 1 92 ? -2.569 0.171 -19.348 1.00 51.12 92 SER A CA 1
ATOM 671 C C . SER A 1 92 ? -3.379 1.366 -19.852 1.00 51.12 92 SER A C 1
ATOM 673 O O . SER A 1 92 ? -4.371 1.171 -20.557 1.00 51.12 92 SER A O 1
ATOM 675 N N . GLU A 1 93 ? -3.000 2.570 -19.441 1.00 51.78 93 GLU A N 1
ATOM 676 C CA . GLU A 1 93 ? -3.370 3.809 -20.134 1.00 51.78 93 GLU A CA 1
ATOM 677 C C . GLU A 1 93 ? -2.214 4.248 -21.033 1.00 51.78 93 GLU A C 1
ATOM 679 O O . GLU A 1 93 ? -1.046 4.118 -20.591 1.00 51.78 93 GLU A O 1
#